Protein AF-A0ABD5DHC1-F1 (afdb_monomer)

Organism: Acinetobacter baumannii (NCBI:txid470)

Radius of gyration: 15.64 Å; Cα contacts (8 Å, |Δi|>4): 42; chains: 1; bounding box: 42×29×26 Å

Structure (mmCIF, N/CA/C/O backbone):
data_AF-A0ABD5DHC1-F1
#
_entry.id   AF-A0ABD5DHC1-F1
#
loop_
_atom_site.group_PDB
_atom_s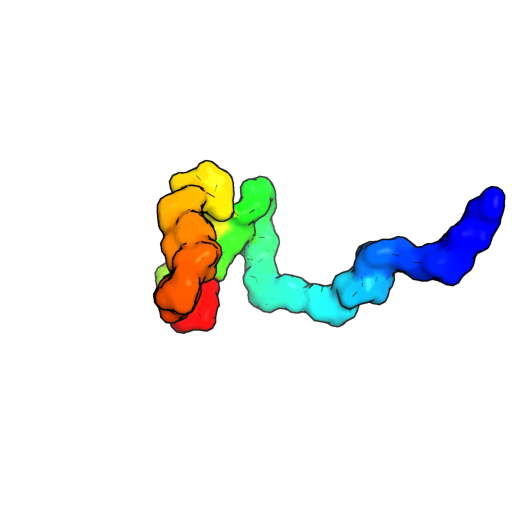ite.id
_atom_site.type_symbol
_atom_site.label_atom_id
_atom_site.label_alt_id
_atom_site.label_comp_id
_atom_site.label_asym_id
_atom_site.label_entity_id
_atom_site.label_seq_id
_atom_site.pdbx_PDB_ins_code
_atom_site.Cartn_x
_atom_site.Cartn_y
_atom_site.Cartn_z
_atom_site.occupancy
_atom_site.B_iso_or_equiv
_atom_site.auth_seq_id
_atom_site.auth_comp_id
_atom_site.auth_asym_id
_atom_site.auth_atom_id
_atom_site.pdbx_PDB_model_num
ATOM 1 N N . MET A 1 1 ? 28.530 16.607 -2.786 1.00 47.53 1 MET A N 1
ATOM 2 C CA . MET A 1 1 ? 28.425 15.912 -1.487 1.00 47.53 1 MET A CA 1
ATOM 3 C C . MET A 1 1 ? 28.087 14.467 -1.776 1.00 47.53 1 MET A C 1
ATOM 5 O O . MET A 1 1 ? 27.062 14.216 -2.391 1.00 47.53 1 MET A O 1
ATOM 9 N N . LEU A 1 2 ? 28.982 13.541 -1.440 1.00 57.97 2 LEU A N 1
ATOM 10 C CA . LEU A 1 2 ? 28.710 12.114 -1.562 1.00 57.97 2 LEU A CA 1
ATOM 11 C C . LEU A 1 2 ? 27.751 11.761 -0.419 1.00 57.97 2 LEU A C 1
ATOM 13 O O . LEU A 1 2 ? 28.195 11.608 0.719 1.00 57.97 2 LEU A O 1
ATOM 17 N N . THR A 1 3 ? 26.444 11.740 -0.674 1.00 60.91 3 THR A N 1
ATOM 18 C CA . THR A 1 3 ? 25.473 11.283 0.323 1.00 60.91 3 THR A CA 1
ATOM 19 C C . THR A 1 3 ? 25.683 9.785 0.475 1.00 60.91 3 THR A C 1
ATOM 21 O O . THR A 1 3 ? 25.162 8.988 -0.297 1.00 60.91 3 THR A O 1
ATOM 24 N N . LYS A 1 4 ? 26.519 9.412 1.447 1.00 66.88 4 LYS A N 1
ATOM 25 C CA . LYS A 1 4 ? 26.812 8.039 1.888 1.00 66.88 4 LYS A CA 1
ATOM 26 C C . LYS A 1 4 ? 25.585 7.323 2.472 1.00 66.88 4 LYS A C 1
ATOM 28 O O . LYS A 1 4 ? 25.732 6.348 3.202 1.00 66.88 4 LYS A O 1
ATOM 33 N N . GLU A 1 5 ? 24.391 7.823 2.196 1.00 73.69 5 GLU A N 1
ATOM 34 C CA . GLU A 1 5 ? 23.162 7.215 2.651 1.00 73.69 5 GLU A CA 1
ATOM 35 C C . GLU A 1 5 ? 22.738 6.180 1.614 1.00 73.69 5 GLU A C 1
ATOM 37 O O . GLU A 1 5 ? 22.737 6.472 0.411 1.00 73.69 5 GLU A O 1
ATOM 42 N N . PRO A 1 6 ? 22.440 4.945 2.043 1.00 75.81 6 PRO A N 1
ATOM 43 C CA . PRO A 1 6 ? 21.928 3.947 1.129 1.00 75.81 6 PRO A CA 1
ATOM 44 C C . PRO A 1 6 ? 20.630 4.466 0.504 1.00 75.81 6 PRO A C 1
ATOM 46 O O . PRO A 1 6 ? 19.822 5.115 1.169 1.00 75.81 6 PRO A O 1
ATOM 49 N N . SER A 1 7 ? 20.428 4.169 -0.783 1.00 80.88 7 SER A N 1
ATOM 50 C CA . SER A 1 7 ? 19.143 4.403 -1.443 1.00 80.88 7 SER A CA 1
ATOM 51 C C . SER A 1 7 ? 18.010 3.854 -0.575 1.00 80.88 7 SER A C 1
ATOM 53 O O . SER A 1 7 ? 18.150 2.785 0.020 1.00 80.88 7 SER A O 1
ATOM 55 N N . PHE A 1 8 ? 16.863 4.534 -0.551 1.00 77.62 8 PHE A N 1
ATOM 56 C CA . PHE A 1 8 ? 15.663 4.031 0.122 1.00 77.62 8 PHE A CA 1
ATOM 57 C C . PHE A 1 8 ? 15.291 2.615 -0.353 1.00 77.62 8 PHE A C 1
ATOM 59 O O . PHE A 1 8 ? 14.792 1.806 0.425 1.00 77.62 8 PHE A O 1
ATOM 66 N N . ALA A 1 9 ? 15.622 2.276 -1.606 1.00 77.75 9 ALA A N 1
ATOM 67 C CA . ALA A 1 9 ? 15.454 0.930 -2.149 1.00 77.75 9 ALA A CA 1
ATOM 68 C C . ALA A 1 9 ? 16.205 -0.147 -1.344 1.00 77.75 9 ALA A C 1
ATOM 70 O O . ALA A 1 9 ? 15.719 -1.267 -1.230 1.00 77.75 9 ALA A O 1
ATOM 71 N N . SER A 1 10 ? 17.343 0.185 -0.729 1.00 79.31 10 SER A N 1
ATOM 72 C CA . SER A 1 10 ? 18.107 -0.733 0.124 1.00 79.31 10 SER A CA 1
ATOM 73 C C . SER A 1 10 ? 17.391 -1.074 1.437 1.00 79.31 10 SER A C 1
ATOM 75 O O . SER A 1 10 ? 17.748 -2.054 2.083 1.00 79.31 10 SER A O 1
ATOM 77 N N . LEU A 1 11 ? 16.385 -0.287 1.839 1.00 82.62 11 LEU A N 1
ATOM 78 C CA . LEU A 1 11 ? 15.542 -0.560 3.009 1.00 82.62 11 LEU A CA 1
ATOM 79 C C . LEU A 1 11 ? 14.371 -1.500 2.682 1.00 82.62 11 LEU A C 1
ATOM 81 O O . LEU A 1 11 ? 13.712 -2.001 3.595 1.00 82.62 11 LEU A O 1
ATOM 85 N N . LEU A 1 12 ? 14.105 -1.767 1.398 1.00 81.44 12 LEU A N 1
ATOM 86 C CA . LEU A 1 12 ? 13.027 -2.645 0.937 1.00 81.44 12 LEU A CA 1
ATOM 87 C C . LEU A 1 12 ? 13.433 -4.124 1.073 1.00 81.44 12 LEU A C 1
ATOM 89 O O . LEU A 1 12 ? 13.542 -4.859 0.099 1.00 81.44 12 LEU A O 1
ATOM 93 N N . VAL A 1 13 ? 13.674 -4.560 2.310 1.00 80.75 13 VAL A N 1
ATOM 94 C CA . VAL A 1 13 ? 14.156 -5.913 2.650 1.00 80.75 13 VAL A CA 1
ATOM 95 C C . VAL A 1 13 ? 13.073 -6.991 2.583 1.00 80.75 13 VAL A C 1
ATOM 97 O O . VAL A 1 13 ? 13.378 -8.182 2.587 1.00 80.75 13 VAL A O 1
ATOM 100 N N . LYS A 1 14 ? 11.798 -6.593 2.548 1.00 75.69 14 LYS A N 1
ATOM 101 C CA . LYS A 1 14 ? 10.665 -7.515 2.457 1.00 75.69 14 LYS A CA 1
ATOM 102 C C . LYS A 1 14 ? 10.191 -7.594 1.017 1.00 75.69 14 LYS A C 1
ATOM 104 O O . LYS A 1 14 ? 9.757 -6.595 0.447 1.00 75.69 14 LYS A O 1
ATOM 109 N N . GLN A 1 15 ? 10.229 -8.798 0.458 1.00 68.88 15 GLN A N 1
ATOM 110 C CA . GLN A 1 15 ? 9.526 -9.089 -0.781 1.00 68.88 15 GLN A CA 1
ATOM 111 C C . GLN A 1 15 ? 8.021 -8.920 -0.536 1.00 68.88 15 GLN A C 1
ATOM 113 O O . GLN A 1 15 ? 7.504 -9.386 0.482 1.00 68.88 15 GLN A O 1
ATOM 118 N N . SER A 1 16 ? 7.323 -8.241 -1.451 1.00 66.38 16 SER A N 1
ATOM 119 C CA . SER A 1 16 ? 5.861 -8.195 -1.402 1.00 66.38 16 SER A CA 1
ATOM 120 C C . SER A 1 16 ? 5.324 -9.631 -1.477 1.00 66.38 16 SER A C 1
ATOM 122 O O . SER A 1 16 ? 5.692 -10.352 -2.407 1.00 66.38 16 SER A O 1
ATOM 124 N N . PRO A 1 17 ? 4.483 -10.070 -0.527 1.00 62.56 17 PRO A N 1
ATOM 125 C CA . PRO A 1 17 ? 3.923 -11.420 -0.534 1.00 62.56 17 PRO A CA 1
ATOM 126 C C . PRO A 1 17 ? 2.938 -11.645 -1.693 1.00 62.56 17 PRO A C 1
ATOM 128 O O . PRO A 1 17 ? 2.610 -12.786 -2.006 1.00 62.56 17 PRO A O 1
ATOM 131 N N . ALA A 1 18 ? 2.475 -10.573 -2.346 1.00 64.75 18 ALA A N 1
ATOM 132 C CA . ALA A 1 18 ? 1.515 -10.641 -3.438 1.00 64.75 18 ALA A CA 1
ATOM 133 C C . ALA A 1 18 ? 2.205 -10.645 -4.812 1.00 64.75 18 ALA A C 1
ATOM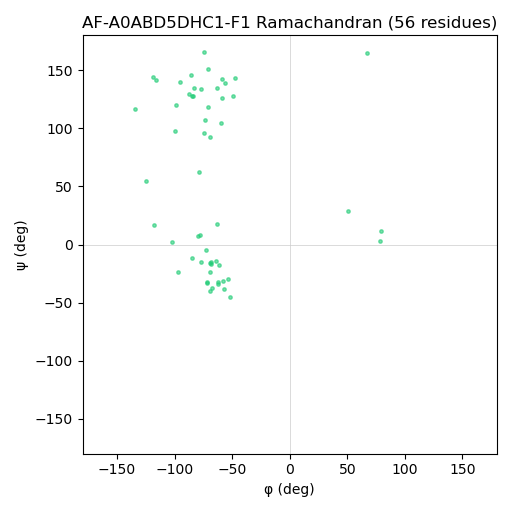 135 O O . ALA A 1 18 ? 3.142 -9.883 -5.065 1.00 64.75 18 ALA A O 1
ATOM 136 N N . MET A 1 19 ? 1.683 -11.467 -5.729 1.00 66.12 19 MET A N 1
ATOM 137 C CA . MET A 1 19 ? 1.996 -11.403 -7.158 1.00 66.12 19 MET A CA 1
ATOM 138 C C . MET A 1 19 ? 1.839 -9.947 -7.635 1.00 66.12 19 MET A C 1
ATOM 140 O O . MET A 1 19 ? 0.828 -9.309 -7.365 1.00 66.12 19 MET A O 1
ATOM 144 N N . HIS A 1 20 ? 2.850 -9.373 -8.289 1.00 63.12 20 HIS A N 1
ATOM 145 C CA . HIS A 1 20 ? 2.743 -8.009 -8.812 1.00 63.12 20 HIS A CA 1
ATOM 146 C C . HIS A 1 20 ? 1.829 -8.022 -10.046 1.00 63.12 20 HIS A C 1
ATOM 148 O O . HIS A 1 20 ? 2.236 -8.466 -11.116 1.00 63.12 20 HIS A O 1
ATOM 154 N N . TYR A 1 21 ? 0.605 -7.503 -9.924 1.00 71.38 21 TYR A N 1
ATOM 155 C CA . TYR A 1 21 ? -0.385 -7.455 -11.018 1.00 71.38 21 TYR A CA 1
ATOM 156 C C . TYR A 1 21 ? -0.124 -6.336 -12.042 1.00 71.38 21 TYR A C 1
ATOM 158 O O . TYR A 1 21 ? -0.946 -6.092 -12.925 1.00 71.38 21 TYR A O 1
ATOM 166 N N . GLY A 1 22 ? 1.023 -5.655 -11.936 1.00 74.50 22 GLY A N 1
ATOM 167 C CA . GLY A 1 22 ? 1.334 -4.448 -12.698 1.00 74.50 22 GLY A CA 1
ATOM 168 C C . GLY A 1 22 ? 0.438 -3.266 -12.308 1.00 74.50 22 GLY A C 1
ATOM 169 O O . GLY A 1 22 ? -0.575 -3.423 -11.631 1.00 74.50 22 GLY A O 1
ATOM 170 N N . HIS A 1 23 ? 0.828 -2.055 -12.710 1.00 78.44 23 HIS A N 1
ATOM 171 C CA . HIS A 1 23 ? -0.005 -0.845 -12.619 1.00 78.44 23 HIS A CA 1
ATOM 172 C C . HIS A 1 23 ? -0.645 -0.547 -11.245 1.00 78.44 23 HIS A C 1
ATOM 174 O O . HIS A 1 23 ? -1.703 0.054 -11.210 1.00 78.44 23 HIS A O 1
ATOM 180 N N . GLY A 1 24 ? -0.042 -0.949 -10.119 1.00 76.62 24 GLY A N 1
ATOM 181 C CA . GLY A 1 24 ? -0.577 -0.640 -8.781 1.00 76.62 24 GLY A CA 1
ATOM 182 C C . GLY A 1 24 ? -1.738 -1.527 -8.308 1.00 76.62 24 GLY A C 1
ATOM 183 O O . GLY A 1 24 ? -2.370 -1.208 -7.303 1.00 76.62 24 GLY A O 1
ATOM 184 N N . TRP A 1 25 ? -2.017 -2.637 -8.997 1.00 81.00 25 TRP A N 1
ATOM 185 C CA . TRP A 1 25 ? -2.991 -3.634 -8.551 1.00 81.00 25 TRP A CA 1
ATOM 186 C C . TRP A 1 25 ? -2.428 -4.524 -7.432 1.00 81.00 25 TRP A C 1
ATOM 188 O O . TRP A 1 25 ? -1.319 -5.051 -7.533 1.00 81.00 25 TRP A O 1
ATOM 198 N N . ILE A 1 26 ? -3.230 -4.721 -6.389 1.00 78.81 26 ILE A N 1
ATOM 199 C CA . ILE A 1 26 ? -2.955 -5.542 -5.202 1.00 78.81 26 ILE A CA 1
ATOM 200 C C . ILE A 1 26 ? -4.006 -6.656 -5.149 1.00 78.81 26 ILE A C 1
ATOM 202 O O . ILE A 1 26 ? -5.153 -6.427 -5.526 1.00 78.81 26 ILE A O 1
ATOM 206 N N . MET A 1 27 ? -3.653 -7.860 -4.701 1.00 78.81 27 MET A N 1
ATOM 207 C CA . MET A 1 27 ? -4.667 -8.888 -4.435 1.00 78.81 27 MET A CA 1
ATOM 208 C C . MET A 1 27 ? -5.244 -8.727 -3.055 1.00 78.81 27 MET A C 1
ATOM 210 O O . MET A 1 27 ? -4.496 -8.695 -2.084 1.00 78.81 27 MET A O 1
ATOM 214 N N . GLY A 1 28 ? -6.568 -8.677 -3.005 1.00 76.31 28 GLY A N 1
ATOM 215 C CA . GLY A 1 28 ? -7.305 -8.987 -1.800 1.00 76.31 28 GLY A CA 1
ATOM 216 C C . GLY A 1 28 ? -7.324 -10.490 -1.546 1.00 76.31 28 GLY A C 1
ATOM 217 O O . GLY A 1 28 ? -7.024 -11.314 -2.417 1.00 76.31 28 GLY A O 1
ATOM 218 N N . GLU A 1 29 ? -7.703 -10.833 -0.328 1.00 70.62 29 GLU A N 1
ATOM 219 C CA . GLU A 1 29 ? -7.682 -12.201 0.187 1.00 70.62 29 GLU A CA 1
ATOM 220 C C . GLU A 1 29 ? -8.728 -13.112 -0.465 1.00 70.62 29 GLU A C 1
ATOM 222 O O . GLU A 1 29 ? -8.543 -14.320 -0.574 1.00 70.62 29 GLU A O 1
ATOM 227 N N . ASP A 1 30 ? -9.792 -12.525 -1.012 1.00 77.31 30 ASP A N 1
ATOM 228 C CA . ASP A 1 30 ? -10.832 -13.224 -1.767 1.00 77.31 30 ASP A CA 1
ATOM 229 C C . ASP A 1 30 ? -10.437 -13.528 -3.224 1.00 77.31 30 ASP A C 1
ATOM 231 O O . ASP A 1 30 ? -11.268 -13.954 -4.032 1.00 77.31 30 ASP A O 1
ATOM 235 N N . GLY A 1 31 ? -9.179 -13.282 -3.593 1.00 77.50 31 GLY A N 1
ATOM 236 C CA . GLY A 1 31 ? -8.704 -13.448 -4.957 1.00 77.50 31 GLY A CA 1
ATOM 237 C C . GLY A 1 31 ? -9.106 -12.301 -5.893 1.00 77.50 31 GLY A C 1
ATOM 238 O O . GLY A 1 31 ? -8.822 -12.364 -7.095 1.00 77.50 31 GLY A O 1
ATOM 239 N N . LYS A 1 32 ? -9.778 -11.254 -5.392 1.00 79.94 32 LYS A N 1
ATOM 240 C CA . LYS A 1 32 ? -10.130 -10.086 -6.201 1.00 79.94 32 LYS A CA 1
ATOM 241 C C . LYS A 1 32 ? -8.985 -9.089 -6.225 1.00 79.94 32 LYS A C 1
ATOM 243 O O . LYS A 1 32 ? -8.266 -8.879 -5.254 1.00 79.94 32 LYS A O 1
ATOM 248 N N . ARG A 1 33 ? -8.839 -8.423 -7.368 1.00 80.12 33 ARG A N 1
ATOM 249 C CA . ARG A 1 33 ? -7.849 -7.360 -7.537 1.00 80.12 33 ARG A CA 1
ATOM 250 C C . ARG A 1 33 ? -8.403 -6.047 -6.994 1.00 80.12 33 ARG A C 1
ATOM 252 O O . ARG A 1 33 ? -9.522 -5.657 -7.324 1.00 80.12 33 ARG A O 1
ATOM 259 N N . TRP A 1 34 ?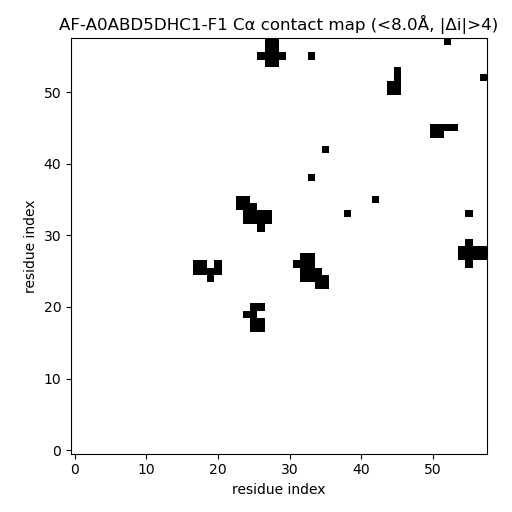 -7.578 -5.347 -6.238 1.00 78.50 34 TRP A N 1
ATOM 260 C CA . TRP A 1 34 ? -7.829 -4.037 -5.661 1.00 78.50 34 TRP A CA 1
ATOM 261 C C . TRP A 1 34 ? -6.854 -3.012 -6.249 1.00 78.50 34 TRP A C 1
ATOM 263 O O . TRP A 1 34 ? -5.692 -3.330 -6.498 1.00 78.50 34 TRP A O 1
ATOM 273 N N . HIS A 1 35 ? -7.318 -1.788 -6.510 1.00 83.62 35 HIS A N 1
ATOM 274 C CA . HIS A 1 35 ? -6.476 -0.707 -7.027 1.00 83.62 35 HIS A CA 1
ATOM 275 C C . HIS A 1 35 ? -6.760 0.586 -6.249 1.00 83.62 35 HIS A C 1
ATOM 277 O O . HIS A 1 35 ? -7.861 1.128 -6.392 1.00 83.62 35 HIS A O 1
ATOM 283 N N . PRO A 1 36 ? -5.783 1.146 -5.510 1.00 75.44 36 PRO A N 1
ATOM 284 C CA . PRO A 1 36 ? -5.982 2.310 -4.641 1.00 75.44 36 PRO A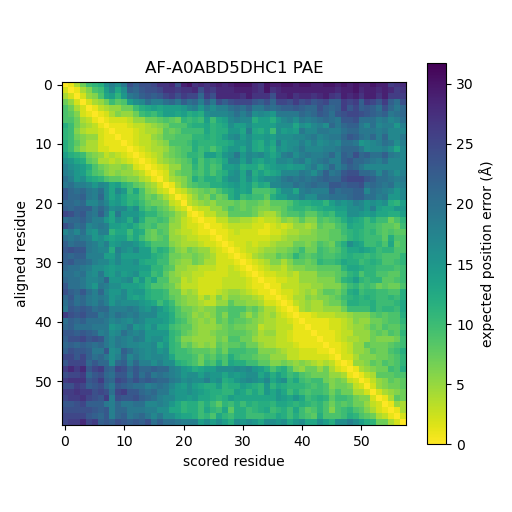 CA 1
ATOM 285 C C . PRO A 1 36 ? -6.652 3.502 -5.336 1.00 75.44 36 PRO A C 1
ATOM 287 O O . PRO A 1 36 ? -7.611 4.068 -4.823 1.00 75.44 36 PRO A O 1
ATOM 290 N N . CYS A 1 37 ? -6.213 3.856 -6.553 1.00 76.94 37 CYS A N 1
ATOM 291 C CA . CYS A 1 37 ? -6.818 4.975 -7.292 1.00 76.94 37 CYS A CA 1
ATOM 292 C C . CYS A 1 37 ? -8.250 4.713 -7.782 1.00 76.94 37 CYS A C 1
ATOM 294 O O . CYS A 1 37 ? -8.918 5.654 -8.194 1.00 76.94 37 CYS A O 1
ATOM 296 N N . ARG A 1 38 ? -8.707 3.455 -7.802 1.00 76.62 38 ARG A N 1
ATOM 297 C CA . ARG A 1 38 ? -10.045 3.078 -8.281 1.00 76.62 38 ARG A CA 1
ATOM 298 C C . ARG A 1 38 ? -11.046 2.926 -7.133 1.00 76.62 38 ARG A C 1
ATOM 300 O O . ARG A 1 38 ? -12.236 3.085 -7.368 1.00 76.62 38 ARG A O 1
ATOM 307 N N . SER A 1 39 ? -10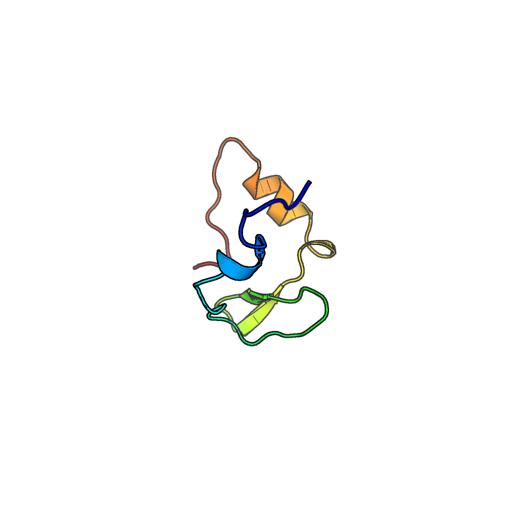.554 2.666 -5.922 1.00 72.06 39 SER A N 1
ATOM 308 C CA . SER A 1 39 ? -11.347 2.464 -4.704 1.00 72.06 39 SER A CA 1
ATOM 309 C C . SER A 1 39 ? -10.909 3.431 -3.596 1.00 72.06 39 SER A C 1
ATOM 311 O O . SER A 1 39 ? -10.550 3.019 -2.494 1.00 72.06 39 SER A O 1
ATOM 313 N N . GLN A 1 40 ? -10.907 4.735 -3.895 1.00 76.94 40 GLN A N 1
ATOM 314 C CA . GLN A 1 40 ? -10.472 5.774 -2.953 1.00 76.94 40 GLN A CA 1
ATOM 315 C C . GLN A 1 40 ? -11.343 5.828 -1.689 1.00 76.94 40 GLN A C 1
ATOM 317 O O . GLN A 1 40 ? -10.821 6.110 -0.614 1.00 76.94 40 GLN A O 1
ATOM 322 N N . ASP A 1 41 ? -12.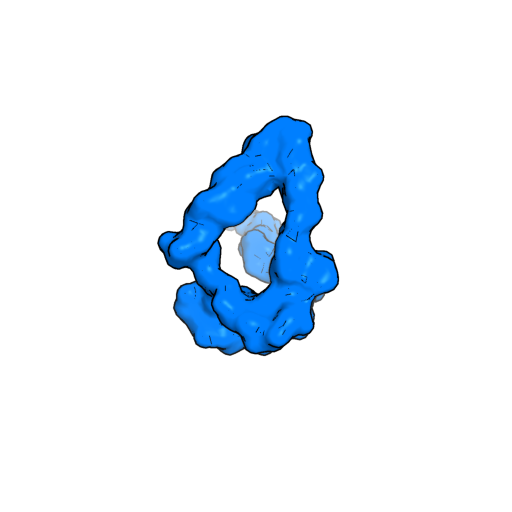633 5.509 -1.796 1.00 77.88 41 ASP A N 1
ATOM 323 C CA . ASP A 1 41 ? -13.571 5.519 -0.667 1.00 77.88 41 ASP A CA 1
ATOM 324 C C . ASP A 1 41 ? -13.119 4.602 0.477 1.00 77.88 41 ASP A C 1
ATOM 326 O O . ASP A 1 41 ? -13.225 4.963 1.647 1.00 77.88 41 ASP A O 1
ATOM 330 N N . GLU A 1 42 ? -12.557 3.433 0.154 1.00 72.75 42 GLU A N 1
ATOM 331 C CA . GLU A 1 42 ? -12.054 2.494 1.162 1.00 72.75 42 GLU A CA 1
ATOM 332 C C . GLU A 1 42 ? -10.765 3.012 1.821 1.00 72.75 42 GLU A C 1
ATOM 334 O O . GLU A 1 42 ? -10.553 2.822 3.016 1.00 72.75 42 GLU A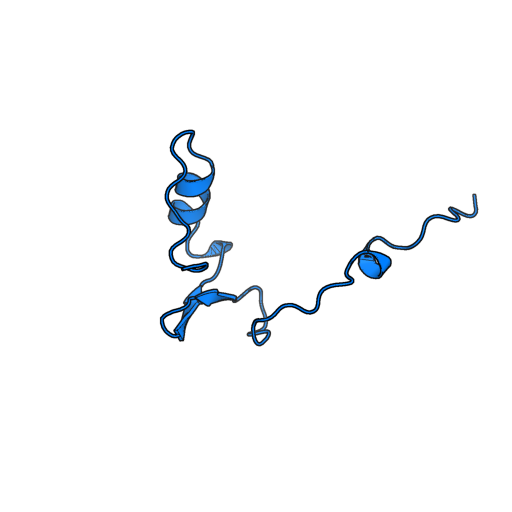 O 1
ATOM 339 N N . LEU A 1 43 ? -9.942 3.737 1.060 1.00 74.44 43 LEU A N 1
ATOM 340 C CA . LEU A 1 43 ? -8.718 4.390 1.532 1.00 74.44 43 LEU A CA 1
AT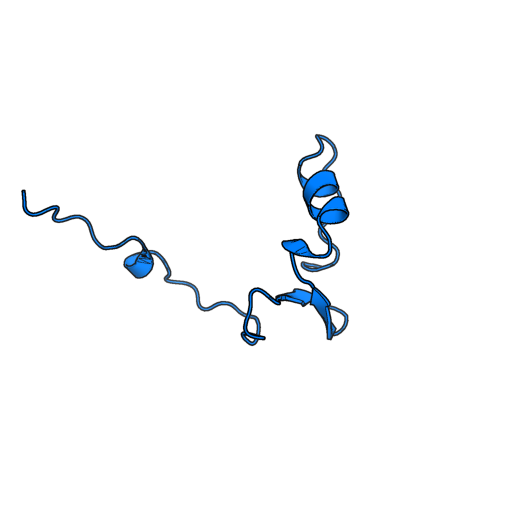OM 341 C C . LEU A 1 43 ? -9.043 5.571 2.465 1.00 74.44 43 LEU A C 1
ATOM 343 O O . LEU A 1 43 ? -8.413 5.757 3.503 1.00 74.44 43 LEU A O 1
ATOM 347 N N . LEU A 1 44 ? -10.076 6.347 2.127 1.00 80.06 44 LEU A N 1
ATOM 348 C CA . LEU A 1 44 ? -10.601 7.426 2.965 1.00 80.06 44 LEU A CA 1
ATOM 349 C C . LEU A 1 44 ? -11.251 6.890 4.246 1.00 80.06 44 LEU A C 1
ATOM 351 O O . LEU A 1 44 ? -11.095 7.495 5.307 1.00 80.06 44 LEU A O 1
ATOM 355 N N . ALA A 1 45 ? -11.939 5.749 4.171 1.00 75.56 45 ALA A N 1
ATOM 356 C CA . ALA A 1 45 ? -12.481 5.075 5.347 1.00 75.56 45 ALA A CA 1
ATOM 357 C C . ALA A 1 45 ? -11.373 4.622 6.316 1.00 75.56 45 ALA A C 1
ATOM 359 O O . ALA A 1 45 ? -11.568 4.687 7.528 1.00 75.56 45 ALA A O 1
ATOM 360 N N . GLU A 1 46 ? -10.197 4.233 5.812 1.00 70.12 46 GLU A N 1
ATOM 361 C CA . GLU A 1 46 ? -9.039 3.856 6.636 1.00 70.12 46 GLU A CA 1
ATOM 362 C C . GLU A 1 46 ? -8.383 5.058 7.340 1.00 70.12 46 GLU A C 1
ATOM 364 O O . GLU A 1 46 ? -7.902 4.933 8.466 1.00 70.12 46 GLU A O 1
ATOM 369 N N . LEU A 1 47 ? -8.411 6.242 6.719 1.00 77.06 47 LEU A N 1
ATOM 370 C CA . LEU A 1 47 ? -7.924 7.492 7.323 1.00 77.06 47 LEU A CA 1
ATOM 371 C C . LEU A 1 47 ? -8.857 8.041 8.421 1.00 77.06 47 LEU A C 1
ATOM 373 O O . LEU A 1 47 ? -8.531 9.031 9.080 1.00 77.06 47 LEU A O 1
ATOM 377 N N . SER A 1 48 ? -10.013 7.410 8.634 1.00 77.75 48 SER A N 1
ATOM 378 C CA . SER A 1 48 ? -10.948 7.745 9.706 1.00 77.75 48 SER A CA 1
ATOM 379 C C . SER A 1 48 ? -10.412 7.347 11.085 1.00 77.75 48 SER A C 1
ATOM 381 O O . SER A 1 48 ? -9.718 6.347 11.257 1.00 77.75 48 SER A O 1
ATOM 383 N N . THR A 1 49 ? -10.820 8.084 12.122 1.00 71.88 49 THR A N 1
ATOM 384 C CA . THR A 1 49 ? -10.474 7.791 13.528 1.00 71.88 49 THR A CA 1
ATOM 385 C C . THR A 1 49 ? -10.997 6.437 14.013 1.00 71.88 49 THR A C 1
ATOM 387 O O . THR A 1 49 ? -10.507 5.901 15.007 1.00 71.88 49 THR A O 1
ATOM 390 N N . LYS A 1 50 ? -11.971 5.853 13.307 1.00 73.69 50 LYS A N 1
ATOM 391 C CA . LYS A 1 50 ? -12.426 4.478 13.515 1.00 73.69 50 LYS A CA 1
ATOM 392 C C . LYS A 1 50 ? -11.790 3.582 12.461 1.00 73.69 50 LYS A C 1
ATOM 394 O O . LYS A 1 50 ? -12.305 3.480 11.352 1.00 73.69 50 LYS A O 1
ATOM 399 N N . LYS A 1 51 ? -10.701 2.909 12.837 1.00 64.06 51 LYS A N 1
ATOM 400 C CA . LYS A 1 51 ? -10.024 1.926 11.986 1.00 64.06 51 LYS A CA 1
ATOM 401 C C . LYS A 1 51 ? -10.996 0.795 11.631 1.00 64.06 51 LYS A C 1
ATOM 403 O O . LYS A 1 51 ? -11.312 -0.042 12.475 1.00 64.06 51 LYS A O 1
ATOM 408 N N . GLN A 1 52 ? -11.494 0.786 10.401 1.00 66.69 52 GLN A N 1
ATOM 409 C CA . GLN A 1 52 ? -12.174 -0.374 9.835 1.00 66.69 52 GLN A CA 1
ATOM 410 C C . GLN A 1 52 ? -11.088 -1.292 9.273 1.00 66.69 52 GLN A C 1
ATOM 412 O O . GLN A 1 52 ? -10.199 -0.828 8.570 1.00 66.69 52 GLN A O 1
ATOM 417 N N . GLY A 1 53 ? -11.095 -2.569 9.662 1.00 62.34 53 GLY A N 1
ATOM 418 C CA . GLY A 1 53 ? -10.106 -3.537 9.185 1.00 62.34 53 GLY A CA 1
ATOM 419 C C . GLY A 1 53 ? -10.101 -3.610 7.659 1.00 62.34 53 GLY A C 1
ATOM 420 O O . GLY A 1 53 ? -11.158 -3.571 7.024 1.00 62.34 53 GLY A O 1
ATOM 421 N N . ASN A 1 54 ? -8.909 -3.701 7.080 1.00 62.22 54 ASN A N 1
ATOM 422 C CA . ASN A 1 54 ? -8.738 -3.675 5.636 1.00 62.22 54 ASN A CA 1
ATOM 423 C C . ASN A 1 54 ? -9.275 -4.979 5.049 1.00 62.22 54 ASN A C 1
ATOM 425 O O . ASN A 1 54 ? -8.752 -6.050 5.339 1.00 62.22 54 ASN A O 1
ATOM 429 N N . LYS A 1 55 ? -10.293 -4.890 4.189 1.00 62.72 55 LYS A N 1
ATOM 430 C CA . LYS A 1 55 ? -10.889 -6.065 3.525 1.00 62.72 55 LYS A CA 1
ATOM 431 C C . LYS A 1 55 ? -9.912 -6.792 2.591 1.00 62.72 55 LYS A C 1
ATOM 433 O O . LYS A 1 55 ? -10.196 -7.897 2.156 1.00 62.72 55 LYS A O 1
ATOM 438 N N . TRP A 1 56 ? -8.789 -6.157 2.259 1.00 60.81 56 TRP A N 1
ATOM 439 C CA . TRP A 1 56 ? -7.702 -6.718 1.454 1.00 60.81 56 TRP A CA 1
ATOM 440 C C . TRP A 1 56 ? -6.490 -7.177 2.284 1.00 60.81 56 TRP A C 1
ATOM 442 O O . TRP A 1 56 ? -5.496 -7.581 1.691 1.00 60.81 56 TRP A O 1
ATOM 452 N N . LEU A 1 57 ? -6.537 -7.071 3.620 1.00 56.66 57 LEU A N 1
ATOM 453 C CA . LEU A 1 57 ? -5.511 -7.593 4.543 1.00 56.66 57 LEU A CA 1
ATOM 454 C C . LEU A 1 57 ? -6.074 -8.671 5.500 1.00 56.66 57 LEU A C 1
ATOM 456 O O . LEU A 1 57 ? -5.483 -8.867 6.567 1.00 56.66 57 LEU A O 1
ATOM 460 N N . LEU A 1 58 ? -7.246 -9.252 5.201 1.00 53.47 58 LEU A N 1
ATOM 461 C CA . LEU A 1 58 ? -7.988 -10.166 6.083 1.00 53.47 58 LEU A CA 1
ATOM 462 C C . LEU A 1 58 ? -8.391 -11.505 5.481 1.00 53.47 58 LEU A C 1
ATOM 464 O O . LEU A 1 58 ? -9.005 -11.436 4.388 1.00 53.47 58 LEU A O 1
#

Nearest PDB structures (foldseek):
  5ulk-assembly1_C  TM=4.645E-01  e=8.447E+00  Homo sapiens

Sequence (58 aa):
MLTKEPSFASLLVKQSPAMHYGHGWIMGEDGKRWHPCRSQDELLAELSTKKQGNKWLL

Solvent-accessible surface area (backbone 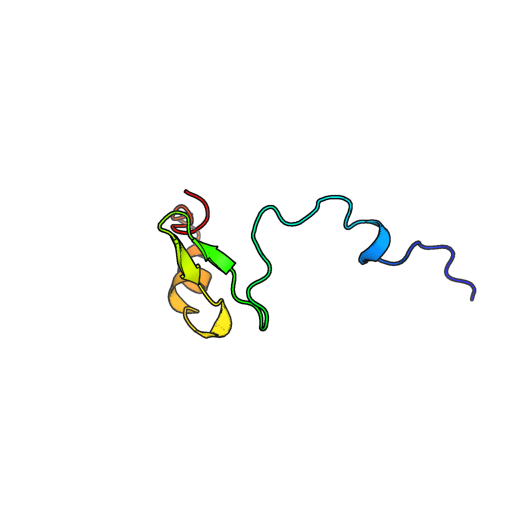atoms only — not comparable to full-atom values): 3929 Å² total; per-residue (Å²): 130,84,74,88,63,77,57,73,71,76,71,63,79,68,78,74,92,57,76,80,69,54,97,71,37,41,63,24,65,87,74,44,80,41,39,64,93,80,46,47,69,63,56,55,47,49,74,37,96,63,74,58,80,55,76,53,80,95

Foldseek 3Di:
DPPPDDDPVVVPPDDDPADPPPDQWGAAPVRDIDHCVVPVVLVVVCVDPDHDDDRRVD

Secondary structure (DSSP, 8-state):
----SPPGGGG--SPPSS---STT-EE-TTS-EE-TTT-HHHHHHHTSSS-PPPTT--

Mean predicted aligned error: 12.24 Å

pLDDT: mean 72.28, std 8.0, range [47.53, 83.62]

InterPro domains:
  IPR021221 Protein fil [PF10893] (7-56)